Protein 4GKG (pdb70)

B-factor: mean 48.82, std 16.25, range [26.04, 132.81]

Secondary structure (DSSP, 8-state):
---TTHHHHHHHHHHHHHHHHHHHHHHHHHHHHHHHHHHHHHHHHHHHHHH-/-HHHHHHHHHHHHHHHHHHHHHHHHHHHHHHHHHHHHHHHHHHHHH-

Organism: Rhizobium meliloti (strain 1021) (NCBI:txid266834)

CATH classification: 1.20.5.170

Sequence (99 aa):
PRGSHMEERLARNALEASSVEERTRDLRMARDRLETEIADHRRQTTEKLQAVQQMEERLARNALEASVEERTRDLRMARDRLETEIADHRQTTEKLQAVQQ

Foldseek 3Di:
DDDPCRVVVVVVVVVVVVVVVVVVVVVVVVVVVVVVVVVVVVVVVVVVVPPD/DVVVVVVVVVVVVVVVVVVVVVVVVVVVVVVVVVVVVVVVVVVVVVD

InterPro domains:
  IPR003594 Histidine kinase/HSP90-like ATPase domain [PF02518] (516-620)
  IPR003594 Histidine kinase/HSP90-like ATPase domain [SM00387] (515-62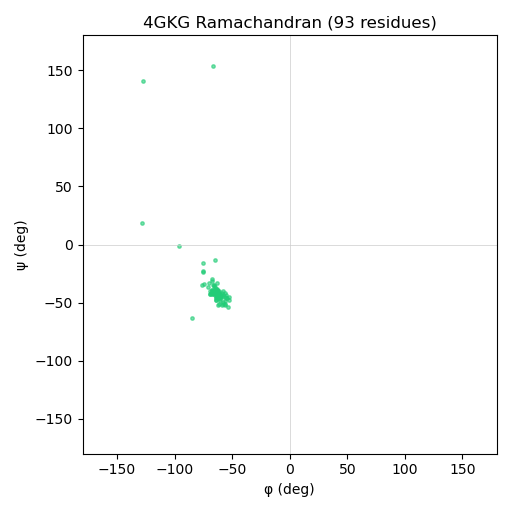1)
  IPR003661 Signal transduction histidine kinase, dimerisation/phosphoacceptor domain [PF00512] (406-471)
  IPR003661 Signal transduction histidine kinase, dimerisation/phosphoacceptor domain [SM00388] (405-473)
  IPR003661 Signal transduction histidine kinase, dimerisation/phosphoacceptor domain [cd00082] (403-469)
  IPR004358 Signal transduction histidine kinase-related protein, C-terminal [PR00344] (554-568)
  IPR004358 Signal transduction histidine kinase-related protein, C-terminal [PR00344] (572-582)
  IPR004358 Signal transduction histidine kinase-related protein, C-terminal [PR00344] (583-601)
  IPR004358 Signal transduction histidine kinase-related protein, C-terminal [PR00344] (606-619)
  IPR005467 Histidine kinase domain [PS50109] (412-621)
  IPR017055 Signal transduction histidine kinase, DctB (C4-dicarboxylate transport system regulator) [PIRSF036431] (17-621)
  IPR029151 Periplasmic sensor-like domain superfamily [SSF103190] (108-205)
  IPR036097 Signal transduction histidine kinase, dimerisation/phosphoacceptor domain superfamily [SSF47384] (394-470)
  IPR036890 Histidine kinase/HSP90-like ATPase superfamily [G3DSA:3.30.565.10] (476-621)
  IPR036890 Histidine kinase/HSP90-like ATPase superfamily [SSF55874] (479-618)

Radius of gyration: 22.71 Å; Cα contacts (8 Å, |Δi|>4): 16; chains: 2; bounding box: 18×21×84 Å

Structure (mmCIF, N/CA/C/O backbone):
data_4GKG
#
_entry.id   4GKG
#
_cell.length_a   40.960
_cell.length_b   40.960
_cell.length_c   302.421
_cell.angle_alpha   90.00
_cell.angle_beta   90.00
_cell.angle_gamma   120.00
#
_symmetry.space_group_name_H-M   'P 61 2 2'
#
loop_
_entity.id
_entity.type
_entity.pdbx_description
1 polymer 'C4-dicarboxylate transport sensor protein dctB'
2 non-polymer 'PHOSPHATE ION'
3 water water
#
loop_
_atom_site.group_PDB
_atom_site.id
_atom_site.type_symbol
_atom_site.label_atom_id
_atom_site.label_alt_id
_atom_site.label_comp_id
_atom_site.label_asym_id
_atom_site.label_entity_id
_atom_site.label_seq_id
_atom_site.pdbx_PDB_ins_code
_atom_site.Cartn_x
_atom_site.Cartn_y
_atom_site.Cartn_z
_atom_site.occupancy
_atom_site.B_iso_or_equiv
_atom_site.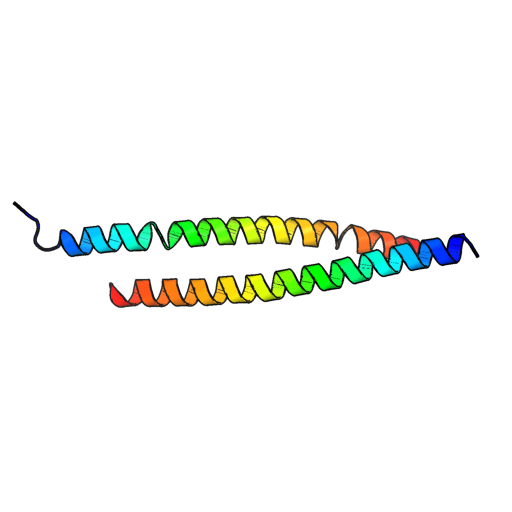auth_seq_id
_atom_site.auth_comp_id
_atom_site.auth_asym_id
_atom_site.auth_atom_id
_atom_site.pdbx_PDB_model_num
ATOM 1 N N . PRO A 1 16 ? 2.367 -1.894 88.546 1.00 77.44 344 PRO A N 1
ATOM 2 C CA . PRO A 1 16 ? 1.707 -3.187 88.772 1.00 72.23 344 PRO A CA 1
ATOM 3 C C . PRO A 1 16 ? 1.683 -3.988 87.477 1.00 68.35 344 PRO A C 1
ATOM 4 O O . PRO A 1 16 ? 0.875 -3.690 86.599 1.00 66.27 344 PRO A O 1
ATOM 8 N N . ARG A 1 17 ? 2.552 -4.987 87.361 1.00 53.76 345 ARG A N 1
ATOM 9 C CA . ARG A 1 17 ? 2.738 -5.691 86.094 1.00 51.37 345 ARG A CA 1
ATOM 10 C C . ARG A 1 17 ? 2.597 -7.192 86.293 1.00 46.89 34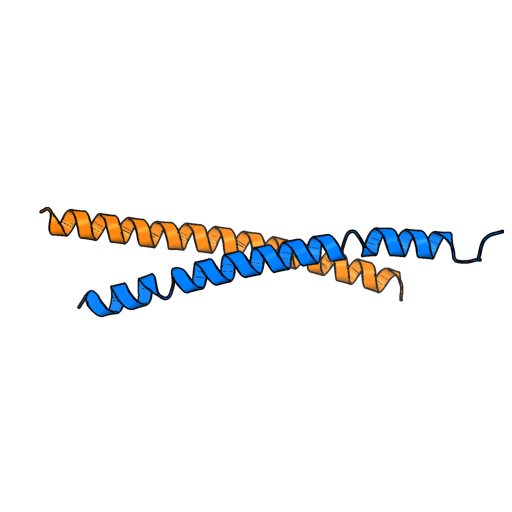5 ARG A C 1
ATOM 11 O O . ARG A 1 17 ? 3.043 -7.738 87.310 1.00 46.70 345 ARG A O 1
ATOM 19 N N . GLY A 1 18 ? 1.958 -7.849 85.344 1.00 46.37 346 GLY A N 1
ATOM 20 C CA . GLY A 1 18 ? 1.911 -9.292 85.326 1.00 41.66 346 GLY A CA 1
ATOM 21 C C . GLY A 1 18 ? 3.271 -9.911 85.077 1.00 39.84 346 GLY A C 1
ATOM 22 O O . GLY A 1 18 ? 4.150 -9.311 84.455 1.00 39.99 346 GLY A O 1
ATOM 23 N N . SER A 1 19 ? 3.441 -11.136 85.566 1.00 41.05 347 SER A N 1
ATOM 24 C CA . SER A 1 19 ? 4.701 -11.868 85.443 1.00 39.45 347 SER A CA 1
ATOM 25 C C . SER A 1 19 ? 5.087 -12.228 84.003 1.00 36.40 347 SER A C 1
ATOM 26 O O . SER A 1 19 ? 6.225 -12.596 83.765 1.00 35.27 347 SER A O 1
ATOM 29 N N . HIS A 1 20 ? 4.153 -12.106 83.058 1.00 38.47 348 HIS A N 1
ATOM 30 C CA . HIS A 1 20 ? 4.468 -12.367 81.635 1.00 37.35 348 HIS A CA 1
ATOM 31 C C . HIS A 1 20 ? 4.040 -11.223 80.714 1.00 38.36 348 HIS A C 1
ATOM 32 O O . HIS A 1 20 ? 3.908 -11.390 79.486 1.00 36.02 348 HIS A O 1
ATOM 39 N N . MET A 1 21 ? 3.828 -10.052 81.303 1.00 28.39 349 MET A N 1
ATOM 40 C CA . MET A 1 21 ? 3.427 -8.855 80.553 1.00 31.80 349 MET A CA 1
ATOM 41 C C . MET A 1 21 ? 4.381 -8.471 79.430 1.00 33.09 349 MET A C 1
ATOM 42 O O . MET A 1 21 ? 3.932 -8.246 78.290 1.00 31.62 349 MET A O 1
ATOM 47 N N . GLU A 1 22 ? 5.683 -8.373 79.722 1.00 27.51 350 GLU A N 1
ATOM 48 C CA . GLU A 1 22 ? 6.630 -7.976 78.676 1.00 30.67 350 GLU A CA 1
ATOM 49 C C . GLU A 1 22 ? 6.656 -9.028 77.568 1.00 29.27 350 GLU A C 1
ATOM 50 O O . GLU A 1 22 ? 6.658 -8.700 76.353 1.00 29.81 350 GLU A O 1
ATOM 56 N N . GLU A 1 23 ? 6.601 -10.296 77.949 1.00 26.04 351 GLU A N 1
ATOM 57 C CA . GLU A 1 23 ? 6.676 -11.351 76.942 1.00 28.65 351 GLU A CA 1
ATOM 58 C C . GLU A 1 23 ? 5.453 -11.326 76.031 1.00 26.57 351 GLU A C 1
ATOM 59 O O . GLU A 1 23 ? 5.590 -11.518 74.778 1.00 26.48 351 GLU A O 1
ATOM 65 N N . ARG A 1 24 ? 4.275 -11.085 76.616 1.00 27.99 352 ARG A N 1
ATOM 66 C CA . ARG A 1 24 ? 3.031 -10.951 75.818 1.00 30.16 352 ARG A CA 1
ATOM 67 C C . ARG A 1 24 ? 3.058 -9.728 74.920 1.00 30.49 352 ARG A C 1
ATOM 68 O O . ARG A 1 24 ? 2.547 -9.776 73.783 1.00 29.89 352 ARG A O 1
ATOM 76 N N . LEU A 1 25 ? 3.600 -8.612 75.403 1.00 27.85 353 LEU A N 1
ATOM 77 C CA . LEU A 1 25 ? 3.719 -7.458 74.519 1.00 31.60 353 LEU A CA 1
ATOM 78 C C . LEU A 1 25 ? 4.677 -7.732 73.346 1.00 33.18 353 LEU A C 1
ATOM 79 O O . LEU A 1 25 ? 4.417 -7.318 72.207 1.00 33.21 353 LEU A O 1
ATOM 84 N N . ALA A 1 26 ? 5.777 -8.439 73.620 1.00 29.20 354 ALA A N 1
ATOM 85 C CA . ALA A 1 26 ? 6.727 -8.791 72.541 1.00 31.23 354 ALA A CA 1
ATOM 86 C C . ALA A 1 26 ? 6.028 -9.700 71.536 1.00 30.28 354 ALA A C 1
ATOM 87 O O . ALA A 1 26 ? 6.202 -9.556 70.297 1.00 30.73 354 ALA A O 1
ATOM 89 N N . ARG A 1 27 ? 5.229 -10.627 72.062 1.00 31.55 355 ARG A N 1
ATOM 90 C CA . ARG A 1 27 ? 4.459 -11.555 71.209 1.00 34.60 355 ARG A CA 1
ATOM 91 C C . ARG A 1 27 ? 3.474 -10.823 70.321 1.00 34.73 355 ARG A C 1
ATOM 92 O O . ARG A 1 27 ? 3.374 -11.128 69.100 1.00 34.13 355 ARG A O 1
ATOM 100 N N . ASN A 1 28 ? 2.771 -9.850 70.881 1.00 27.49 356 ASN A N 1
ATOM 101 C CA . ASN A 1 28 ? 1.842 -9.021 70.122 1.00 30.18 356 ASN A CA 1
ATOM 102 C C . ASN A 1 28 ? 2.561 -8.282 68.996 1.00 32.14 356 ASN A C 1
ATOM 103 O O . ASN A 1 28 ? 2.027 -8.171 67.880 1.00 31.34 356 ASN A O 1
ATOM 108 N N . ALA A 1 29 ? 3.743 -7.736 69.309 1.00 32.30 357 ALA A N 1
ATOM 109 C CA . ALA A 1 29 ? 4.517 -7.000 68.293 1.00 33.55 357 ALA A CA 1
ATOM 110 C C . ALA A 1 29 ? 4.930 -7.892 67.105 1.00 33.98 357 ALA A C 1
ATOM 111 O O . ALA A 1 29 ? 4.691 -7.571 65.888 1.00 34.66 357 ALA A O 1
ATOM 113 N N . LEU A 1 30 ? 5.540 -9.022 67.455 1.00 33.61 358 LEU A N 1
ATOM 114 C CA . LEU A 1 30 ? 5.982 -9.975 66.437 1.00 35.77 358 LEU A CA 1
ATOM 115 C C . LEU A 1 30 ? 4.826 -10.501 65.606 1.00 36.14 358 LEU A C 1
ATOM 116 O O . LEU A 1 30 ? 4.924 -10.598 64.356 1.00 35.12 358 LEU A O 1
ATOM 121 N N . GLU A 1 31 ? 3.733 -10.844 66.275 1.00 30.65 359 GLU A N 1
ATOM 122 C CA . GLU A 1 31 ? 2.536 -11.350 65.597 1.00 36.69 359 GLU A CA 1
ATOM 123 C C . GLU A 1 31 ? 1.977 -10.331 64.612 1.00 34.96 359 GLU A C 1
ATOM 124 O O . GLU A 1 31 ? 1.648 -10.669 63.427 1.00 33.65 359 GLU A O 1
ATOM 130 N N . ALA A 1 32 ? 1.887 -9.079 65.049 1.00 30.07 360 ALA A N 1
ATOM 131 C CA . ALA A 1 32 ? 1.365 -8.023 64.178 1.00 31.40 360 ALA A CA 1
ATOM 132 C C . ALA A 1 32 ? 2.186 -7.955 62.885 1.00 32.26 360 ALA A C 1
ATOM 133 O O . ALA A 1 32 ? 1.612 -7.943 61.777 1.00 34.69 360 ALA A O 1
ATOM 135 N N . SER A 1 33 ? 3.515 -7.937 63.051 1.00 36.22 361 SER A N 1
ATOM 136 C CA A SER A 1 33 ? 4.425 -7.871 61.903 0.33 38.33 361 SER A CA 1
ATOM 137 C CA B SER A 1 33 ? 4.405 -7.847 61.884 0.67 37.21 361 SER A CA 1
ATOM 138 C C . SER A 1 33 ? 4.312 -9.078 60.961 1.00 37.29 361 SER A C 1
ATOM 139 O O . SER A 1 33 ? 4.153 -8.940 59.719 1.00 37.60 361 SER A O 1
ATOM 144 N N . VAL A 1 34 ? 4.407 -10.272 61.535 1.00 37.07 362 VAL A N 1
ATOM 145 C CA . VAL A 1 34 ? 4.371 -11.507 60.752 1.00 38.24 362 VAL A CA 1
ATOM 146 C C . VAL A 1 34 ? 3.050 -11.693 59.991 1.00 39.23 362 VAL A C 1
ATOM 147 O O . VAL A 1 34 ? 3.042 -12.075 58.810 1.00 38.28 362 VAL A O 1
ATOM 151 N N . GLU A 1 35 ? 1.934 -11.389 60.645 1.00 35.86 363 GLU A N 1
ATOM 152 C CA . GLU A 1 35 ? 0.628 -11.525 60.019 1.00 35.78 363 GLU A CA 1
ATOM 153 C C . GLU A 1 35 ? 0.436 -10.472 58.941 1.00 37.08 363 GLU A C 1
ATOM 154 O O . GLU A 1 35 ? -0.218 -10.751 57.928 1.00 38.11 363 GLU A O 1
ATOM 160 N N . GLU A 1 36 ? 1.005 -9.279 59.133 1.00 36.12 364 GLU A N 1
ATOM 161 C CA . GLU A 1 36 ? 0.877 -8.268 58.088 1.00 37.89 364 GLU A CA 1
ATOM 162 C C . GLU A 1 36 ? 1.683 -8.682 56.846 1.00 36.94 364 GLU A C 1
ATOM 163 O O . GLU A 1 36 ? 1.199 -8.555 55.700 1.00 37.83 364 GLU A O 1
ATOM 169 N N . ARG A 1 37 ? 2.888 -9.208 57.072 1.00 36.17 365 ARG A N 1
ATOM 170 C CA . ARG A 1 37 ? 3.675 -9.773 55.957 1.00 37.04 365 ARG A CA 1
ATOM 171 C C . ARG A 1 37 ? 2.920 -10.899 55.226 1.00 38.46 365 ARG A C 1
ATOM 172 O O . ARG A 1 37 ? 2.897 -10.951 53.968 1.00 37.11 365 ARG A O 1
ATOM 180 N N . THR A 1 38 ? 2.286 -11.781 55.999 1.00 36.84 366 THR A N 1
ATOM 181 C CA .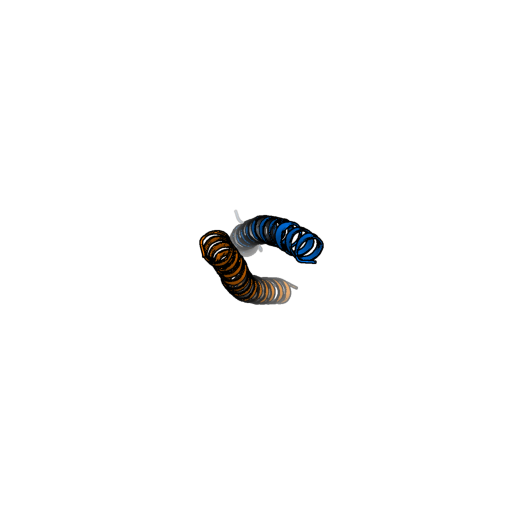 THR A 1 38 ? 1.450 -12.843 55.444 1.00 38.33 366 THR A CA 1
ATOM 182 C C . THR A 1 38 ? 0.366 -12.257 54.546 1.00 43.66 366 THR A C 1
ATOM 183 O O . THR A 1 38 ? 0.248 -12.667 53.390 1.00 41.55 366 THR A O 1
ATOM 187 N N . ARG A 1 39 ? -0.405 -11.283 55.038 1.00 38.17 367 ARG A N 1
ATOM 188 C CA . ARG A 1 39 ? -1.435 -10.646 54.189 1.00 38.74 367 ARG A CA 1
ATOM 189 C C . ARG A 1 39 ? -0.850 -10.083 52.909 1.00 40.97 367 ARG A C 1
ATOM 190 O O . ARG A 1 39 ? -1.457 -10.227 51.831 1.00 40.87 367 ARG A O 1
ATOM 198 N N . ASP A 1 40 ? 0.300 -9.417 53.013 1.00 38.60 368 ASP A N 1
ATOM 199 C CA . ASP A 1 40 ? 0.919 -8.852 51.803 1.00 39.86 368 ASP A CA 1
ATOM 200 C C . ASP A 1 40 ? 1.260 -9.948 50.799 1.00 39.28 368 ASP A C 1
ATOM 201 O O . ASP A 1 40 ? 1.085 -9.758 49.588 1.00 39.57 368 ASP A O 1
ATOM 206 N N . LEU A 1 41 ? 1.752 -11.087 51.292 1.00 38.42 369 LEU A N 1
ATOM 207 C CA . LEU A 1 41 ? 2.197 -12.160 50.390 1.00 39.96 369 LEU A CA 1
ATOM 208 C C . LEU A 1 41 ? 0.997 -12.912 49.798 1.00 42.52 369 LEU A C 1
ATOM 209 O O . LEU A 1 41 ? 1.040 -13.332 48.657 1.00 39.78 369 LEU A O 1
ATOM 214 N N . ARG A 1 42 ? -0.077 -13.074 50.575 1.00 38.22 370 ARG A N 1
ATOM 215 C CA . ARG A 1 42 ? -1.349 -13.555 50.032 1.00 40.48 370 ARG A CA 1
ATOM 216 C C . ARG A 1 42 ? -1.870 -12.639 48.939 1.00 44.17 370 ARG A C 1
ATOM 217 O O . ARG A 1 42 ? -2.360 -13.120 47.914 1.00 42.33 370 ARG A O 1
ATOM 225 N N . MET A 1 43 ? -1.765 -11.327 49.130 1.00 38.93 371 MET A N 1
ATOM 226 C CA . MET A 1 43 ? -2.291 -10.419 48.125 1.00 38.15 371 MET A CA 1
ATOM 227 C C . MET A 1 43 ? -1.438 -10.501 46.853 1.00 38.10 371 MET A C 1
ATOM 228 O O . MET A 1 43 ? -1.972 -10.505 45.730 1.00 39.97 371 MET A O 1
ATOM 233 N N . ALA A 1 44 ? -0.119 -10.544 47.031 1.00 36.26 372 ALA A N 1
ATOM 234 C CA . ALA A 1 44 ? 0.786 -10.648 45.880 1.00 36.86 372 ALA A CA 1
ATOM 235 C C . ALA A 1 44 ? 0.526 -11.943 45.133 1.00 39.88 372 ALA A C 1
ATOM 236 O O . ALA A 1 44 ? 0.490 -11.985 43.865 1.00 36.89 372 ALA A O 1
ATOM 238 N N . ARG A 1 45 ? 0.326 -13.007 45.895 1.00 38.59 373 ARG A N 1
ATOM 239 C CA . ARG A 1 45 ? 0.019 -14.304 45.306 1.00 42.02 373 ARG A CA 1
ATOM 240 C C . ARG A 1 45 ? -1.283 -14.260 44.507 1.00 40.84 373 ARG A C 1
ATOM 241 O O . ARG A 1 45 ? -1.346 -14.797 43.383 1.00 38.51 373 ARG A O 1
ATOM 249 N N . ASP A 1 46 ? -2.304 -13.606 45.061 1.00 38.92 374 ASP A N 1
ATOM 250 C CA . ASP A 1 46 ? -3.588 -13.434 44.361 1.00 40.33 374 ASP A CA 1
ATOM 251 C C . ASP A 1 46 ? -3.416 -12.703 43.040 1.00 40.86 374 ASP A C 1
ATOM 252 O O . ASP A 1 46 ? -3.909 -13.170 41.981 1.00 40.42 374 ASP A O 1
ATOM 257 N N . ARG A 1 47 ? -2.749 -11.546 43.092 1.00 38.96 375 ARG A N 1
ATOM 258 C CA . ARG A 1 47 ? -2.519 -10.783 41.858 1.00 39.33 375 ARG A CA 1
ATOM 259 C C . ARG A 1 47 ? -1.823 -11.659 40.807 1.00 38.88 375 ARG A C 1
ATOM 260 O O . ARG A 1 47 ? -2.232 -11.691 39.611 1.00 37.63 375 ARG A O 1
ATOM 268 N N . LEU A 1 48 ? -0.795 -12.386 41.236 1.00 34.99 376 LEU A N 1
ATOM 269 C CA . LEU A 1 48 ? 0.004 -13.172 40.290 1.00 37.40 376 LEU A CA 1
ATOM 270 C C . LEU A 1 48 ? -0.768 -14.351 39.707 1.00 36.36 376 LEU A C 1
ATOM 271 O O . LEU A 1 48 ? -0.687 -14.595 38.495 1.00 3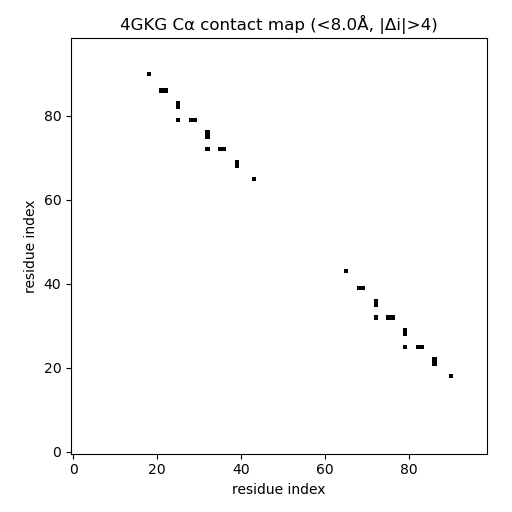4.91 376 LEU A O 1
ATOM 276 N N . GLU A 1 49 ? -1.526 -15.061 40.541 1.00 37.81 377 GLU A N 1
ATOM 277 C CA . GLU A 1 49 ? -2.426 -16.103 40.040 1.00 38.10 377 GLU A CA 1
ATOM 278 C C . GLU A 1 49 ? -3.416 -15.554 38.997 1.00 36.71 377 GLU A C 1
ATOM 279 O O . GLU A 1 49 ? -3.683 -16.218 37.998 1.00 36.60 377 GLU A O 1
ATOM 285 N N . THR A 1 50 ? -3.970 -14.368 39.245 1.00 35.91 378 THR A N 1
ATOM 286 C CA . THR A 1 50 ? -4.896 -13.755 38.274 1.00 35.41 378 THR A CA 1
ATOM 287 C C . THR A 1 50 ? -4.185 -13.487 36.961 1.00 33.74 378 THR A C 1
ATOM 288 O O . THR A 1 50 ? -4.739 -13.781 35.871 1.00 33.12 378 THR A O 1
ATOM 292 N N . GLU A 1 51 ? -2.964 -12.953 37.053 1.00 33.77 379 GLU A N 1
ATOM 293 C CA . GLU A 1 51 ? -2.161 -12.729 35.819 1.00 36.34 379 GLU A CA 1
ATOM 294 C C . GLU A 1 51 ? -1.825 -14.011 35.055 1.00 36.60 379 GLU A C 1
ATOM 295 O O . GLU A 1 51 ? -1.823 -14.034 33.807 1.00 33.93 379 GLU A O 1
ATOM 301 N N . ILE A 1 52 ? -1.506 -15.071 35.787 1.00 34.81 380 ILE A N 1
ATOM 302 C CA . ILE A 1 52 ? -1.164 -16.352 35.178 1.00 35.76 380 ILE A CA 1
ATOM 303 C C . ILE A 1 52 ? -2.393 -16.939 34.506 1.00 35.83 380 ILE A C 1
ATOM 304 O O . ILE A 1 52 ? -2.309 -17.505 33.409 1.00 35.19 380 ILE A O 1
ATOM 309 N N . ALA A 1 53 ? -3.548 -16.791 35.146 1.00 36.00 381 ALA A N 1
ATOM 310 C CA . ALA A 1 53 ? -4.794 -17.260 34.535 1.00 34.68 381 ALA A CA 1
ATOM 311 C C . ALA A 1 53 ? -5.112 -16.521 33.231 1.00 34.26 381 ALA A C 1
ATOM 312 O O . ALA A 1 53 ? -5.532 -17.151 32.260 1.00 34.10 381 ALA A O 1
ATOM 314 N N . ASP A 1 54 ? -4.916 -15.201 33.222 1.00 30.63 382 ASP A N 1
ATOM 315 C CA . ASP A 1 54 ? -5.149 -14.366 32.010 1.00 30.02 382 ASP A CA 1
ATOM 316 C C . ASP A 1 54 ? -4.216 -14.855 30.903 1.00 29.93 382 ASP A C 1
ATOM 317 O O . ASP A 1 54 ? -4.624 -15.010 29.709 1.00 30.09 382 ASP A O 1
ATOM 322 N N . HIS A 1 55 ? -2.959 -15.070 31.283 1.00 32.09 383 HIS A N 1
ATOM 323 C CA . HIS A 1 55 ? -1.941 -15.515 30.327 1.00 33.41 383 HIS A CA 1
ATOM 324 C C . HIS A 1 55 ? -2.254 -16.899 29.742 1.00 30.34 383 HIS A C 1
ATOM 325 O O . HIS A 1 55 ? -2.088 -17.152 28.519 1.00 31.45 383 HIS A O 1
ATOM 332 N N . ARG A 1 56 ? -2.755 -17.779 30.590 1.00 35.99 384 ARG A N 1
ATOM 333 C CA A ARG A 1 56 ? -3.148 -19.119 30.194 0.57 39.09 384 ARG A CA 1
ATOM 334 C CA B ARG A 1 56 ? -3.162 -19.118 30.188 0.43 38.95 384 ARG A CA 1
ATOM 335 C C . ARG A 1 56 ? -4.352 -19.102 29.246 1.00 40.37 384 ARG A C 1
ATOM 336 O O . ARG A 1 56 ? -4.342 -19.770 28.200 1.00 39.45 384 ARG A O 1
ATOM 351 N N . GLN A 1 57 ? -5.388 -18.343 29.590 1.00 37.32 385 GLN A N 1
ATOM 352 C CA . GLN A 1 57 ? -6.512 -18.182 28.666 1.00 41.53 385 GLN A CA 1
ATOM 353 C C . GLN A 1 57 ? -6.026 -17.668 27.312 1.00 40.23 385 GLN A C 1
ATOM 354 O O . GLN A 1 57 ? -6.427 -18.163 26.245 1.00 41.63 385 GLN A O 1
ATOM 360 N N . THR A 1 58 ? -5.167 -16.655 27.357 1.00 33.84 386 THR A N 1
ATOM 361 C CA . THR A 1 58 ? -4.670 -16.035 26.130 1.00 32.83 386 THR A CA 1
ATOM 362 C C . THR A 1 58 ? -3.917 -17.034 25.265 1.00 31.69 386 THR A C 1
ATOM 363 O O . THR A 1 58 ? -4.168 -17.133 24.027 1.00 30.50 386 THR A O 1
ATOM 367 N N . THR A 1 59 ? -2.996 -17.767 25.886 1.00 43.50 387 THR A N 1
ATOM 368 C CA . THR A 1 59 ? -2.139 -18.714 25.154 1.00 43.55 387 THR A CA 1
ATOM 369 C C . THR A 1 59 ? -2.946 -19.904 24.638 1.00 39.37 387 THR A C 1
ATOM 370 O O . THR A 1 59 ? -2.721 -20.377 23.518 1.00 38.58 387 THR A O 1
ATOM 374 N N . GLU A 1 60 ? -3.878 -20.390 25.456 1.00 39.21 388 GLU A N 1
ATOM 375 C CA . GLU A 1 60 ? -4.738 -21.501 25.049 1.00 41.45 388 GLU A CA 1
ATOM 376 C C . GLU A 1 60 ? -5.589 -21.122 23.836 1.00 44.30 388 GLU A C 1
ATOM 377 O O . GLU A 1 60 ? -5.706 -21.910 22.879 1.00 41.09 388 GLU A O 1
ATOM 383 N N . LYS A 1 61 ? -6.180 -19.931 23.876 1.00 34.91 389 LYS A N 1
ATOM 384 C CA . LYS A 1 61 ? -6.995 -19.475 22.755 1.00 40.09 389 LYS A CA 1
ATOM 385 C C . LYS A 1 61 ? -6.158 -19.215 21.513 1.00 39.67 389 LYS A C 1
ATOM 386 O O . LYS A 1 61 ? -6.567 -19.583 20.419 1.00 41.62 389 LYS A O 1
ATOM 392 N N . LEU A 1 62 ? -4.974 -18.630 21.669 1.00 36.56 390 LEU A N 1
ATOM 393 C CA . LEU A 1 62 ? -4.110 -18.415 20.489 1.00 33.55 390 LEU A CA 1
ATOM 394 C C . LEU A 1 62 ? -3.639 -19.741 19.899 1.00 37.50 390 LEU A C 1
ATOM 395 O O . LEU A 1 62 ? -3.488 -19.873 18.661 1.00 41.65 390 LEU A O 1
ATOM 400 N N . GLN A 1 63 ? -3.407 -20.733 20.758 1.00 38.37 391 GLN A N 1
ATOM 401 C CA . GLN A 1 63 ? -3.032 -22.067 20.277 1.00 45.60 391 GLN A CA 1
ATOM 402 C C . GLN A 1 63 ? -4.149 -22.699 19.440 1.00 46.55 391 GLN A C 1
ATOM 403 O O . GLN A 1 63 ? -3.890 -23.330 18.399 1.00 47.94 391 GLN A O 1
ATOM 409 N N . ALA A 1 64 ? -5.389 -22.470 19.860 1.00 44.23 392 ALA A N 1
ATOM 410 C CA . ALA A 1 64 ? -6.548 -23.081 19.219 1.00 46.64 392 ALA A CA 1
ATOM 411 C C . ALA A 1 64 ? -6.740 -22.526 17.816 1.00 45.40 392 ALA A C 1
ATOM 412 O O . ALA A 1 64 ? -7.221 -23.233 16.920 1.00 54.51 392 ALA A O 1
ATOM 414 N N . VAL A 1 65 ? -6.368 -21.265 17.617 1.00 44.25 393 VAL A N 1
ATOM 415 C CA . VAL A 1 65 ? -6.580 -20.644 16.296 1.00 47.94 393 VAL A CA 1
ATOM 416 C C . VAL A 1 65 ? -5.376 -20.676 15.358 1.00 63.23 393 VAL A C 1
ATOM 417 O O . VAL A 1 65 ? -5.470 -20.232 14.211 1.00 65.90 393 VAL A O 1
ATOM 421 N N . GLN A 1 66 ? -4.261 -21.226 15.825 1.00 69.01 394 GLN A N 1
ATOM 422 C CA . GLN A 1 66 ? -3.027 -21.242 15.042 1.00 81.78 394 GLN A CA 1
ATOM 423 C C . GLN A 1 66 ? -3.079 -22.274 13.923 1.00 82.95 394 GLN A C 1
ATOM 424 O O . GLN A 1 66 ? -2.382 -22.143 12.917 1.00 100.42 394 GLN A O 1
ATOM 430 N N . GLN A 1 67 ? -3.938 -23.275 14.102 1.00 77.14 395 GLN A N 1
ATOM 431 C CA . GLN A 1 67 ? -4.260 -24.217 13.037 1.00 93.30 395 GLN A CA 1
ATOM 432 C C . GLN A 1 67 ? -5.738 -24.618 13.106 1.00 102.96 395 GLN A C 1
ATOM 433 O O . GLN A 1 67 ? -6.516 -24.051 13.885 1.00 94.65 395 GLN A O 1
ATOM 435 N N . MET B 1 21 ? 6.132 -9.529 4.898 1.00 94.40 349 MET F N 1
ATOM 436 C CA . MET B 1 21 ? 4.683 -9.554 4.727 1.00 85.05 349 MET F CA 1
ATOM 437 C C . MET B 1 21 ? 4.028 -9.039 6.008 1.00 73.92 349 MET F C 1
ATOM 438 O O . MET B 1 21 ? 4.472 -9.358 7.117 1.00 69.88 349 MET F O 1
ATOM 443 N N . GLU B 1 22 ? 2.979 -8.236 5.858 1.00 65.84 350 GLU F N 1
ATOM 444 C CA . GLU B 1 22 ? 2.358 -7.582 7.011 1.00 65.94 350 GLU F CA 1
ATOM 445 C C . GLU B 1 22 ? 1.763 -8.552 8.025 1.00 68.68 350 GLU F C 1
ATOM 446 O O . GLU B 1 22 ? 1.945 -8.372 9.238 1.00 61.84 350 GLU F O 1
ATOM 452 N N . GLU B 1 23 ? 1.032 -9.558 7.549 1.00 63.74 351 GLU F N 1
ATOM 453 C CA . GLU B 1 23 ? 0.406 -10.502 8.474 1.00 65.42 351 GLU F CA 1
ATOM 454 C C . GLU B 1 23 ? 1.456 -11.331 9.207 1.00 69.62 351 GLU F C 1
ATOM 455 O O . GLU B 1 23 ? 1.280 -11.677 10.389 1.00 53.43 351 GLU F O 1
ATOM 461 N N . ARG B 1 24 ? 2.544 -11.651 8.509 1.00 54.74 352 ARG F N 1
ATOM 462 C CA . ARG B 1 24 ? 3.640 -12.388 9.135 1.00 56.88 352 ARG F CA 1
ATOM 463 C C . ARG B 1 24 ? 4.342 -11.564 10.232 1.00 56.77 352 ARG F C 1
ATOM 464 O O . ARG B 1 24 ? 4.670 -12.080 11.311 1.00 51.70 352 ARG F O 1
ATOM 472 N N . LEU B 1 25 ? 4.562 -10.279 9.969 1.00 56.79 353 LEU F N 1
ATOM 473 C CA . LEU B 1 25 ? 5.200 -9.434 10.974 1.00 55.39 353 LEU F CA 1
ATOM 474 C C . LEU B 1 25 ? 4.284 -9.246 12.185 1.00 51.51 353 LEU F C 1
ATOM 475 O O . LEU B 1 25 ? 4.751 -9.319 13.320 1.00 53.22 353 LEU F O 1
ATOM 480 N N . ALA B 1 26 ? 2.991 -9.019 11.947 1.00 56.06 354 ALA F N 1
ATOM 481 C CA . ALA B 1 26 ? 2.049 -8.880 13.072 1.00 57.08 354 ALA F CA 1
ATOM 482 C C . ALA B 1 26 ? 1.974 -10.160 13.897 1.00 52.17 354 ALA F C 1
ATOM 483 O O . ALA B 1 26 ? 1.951 -10.108 15.139 1.00 48.91 354 ALA F O 1
ATOM 485 N N . ARG B 1 27 ? 1.929 -11.302 13.210 1.00 51.56 355 ARG F N 1
ATOM 486 C CA . ARG B 1 27 ? 1.991 -12.594 13.892 1.00 51.84 355 ARG F CA 1
ATOM 487 C C . ARG B 1 27 ? 3.202 -12.674 14.807 1.00 54.89 355 ARG F C 1
ATOM 488 O O . ARG B 1 27 ? 3.085 -12.982 16.009 1.00 42.12 355 ARG F O 1
ATOM 496 N N . ASN B 1 28 ? 4.376 -12.400 14.244 1.00 46.06 356 ASN F N 1
ATOM 497 C CA . ASN B 1 28 ? 5.598 -12.553 15.019 1.00 43.62 356 ASN F CA 1
ATOM 498 C C . ASN B 1 28 ? 5.622 -11.585 16.203 1.00 47.81 356 ASN F C 1
ATOM 499 O O . ASN B 1 28 ? 6.165 -11.915 17.260 1.00 47.00 356 ASN F O 1
ATOM 504 N N . ALA B 1 29 ? 5.043 -10.400 16.035 1.00 44.39 357 ALA F N 1
ATOM 505 C CA . ALA B 1 29 ? 5.043 -9.422 17.120 1.00 48.68 357 ALA F CA 1
ATOM 506 C C . ALA B 1 29 ? 4.174 -9.932 18.249 1.00 44.65 357 ALA F C 1
ATOM 507 O O . ALA B 1 29 ? 4.538 -9.818 19.423 1.00 44.87 357 ALA F O 1
ATOM 509 N N . LEU B 1 30 ? 3.026 -10.508 17.907 1.00 45.57 358 LEU F N 1
ATOM 510 C CA . LEU B 1 30 ? 2.160 -11.060 18.957 1.00 45.33 358 LEU F CA 1
ATOM 511 C C . LEU B 1 30 ? 2.870 -12.217 19.672 1.00 45.51 358 LEU F C 1
ATOM 512 O O . LEU B 1 30 ? 2.897 -12.274 20.905 1.00 40.03 358 LEU F O 1
ATOM 517 N N . GLU B 1 31 ? 3.468 -13.123 18.893 1.00 38.54 359 GLU F N 1
ATOM 518 C CA . GLU B 1 31 ? 4.259 -14.238 19.431 1.00 39.67 359 GLU F CA 1
ATOM 519 C C . GLU B 1 31 ? 5.345 -13.766 20.410 1.00 44.92 359 GLU F C 1
ATOM 520 O O . GLU B 1 31 ? 5.537 -14.349 21.496 1.00 39.83 359 GLU F O 1
ATOM 526 N N . ALA B 1 32 ? 6.055 -12.713 20.017 1.00 41.55 360 ALA F N 1
ATOM 527 C CA . ALA B 1 32 ? 7.101 -12.128 20.857 1.00 41.43 360 ALA F CA 1
ATOM 528 C C . ALA B 1 32 ? 6.531 -11.569 22.160 1.00 39.87 360 ALA F C 1
ATOM 529 O O . ALA B 1 32 ? 7.134 -11.728 23.221 1.00 43.35 360 ALA F O 1
ATOM 531 N N . SER B 1 33 ? 5.383 -10.899 22.062 1.00 40.61 361 SER F N 1
ATOM 532 C CA . SER B 1 33 ? 4.697 -10.363 23.235 1.00 40.18 361 SER F CA 1
ATOM 533 C C . SER B 1 33 ? 4.304 -11.444 24.235 1.00 45.21 361 SER F C 1
ATOM 534 O O . SER B 1 33 ? 4.449 -11.262 25.468 1.00 37.90 361 SER F O 1
ATOM 537 N N . VAL B 1 34 ? 3.748 -12.530 23.714 1.00 36.84 362 VAL F N 1
ATOM 538 C CA . VAL B 1 34 ? 3.364 -13.677 24.530 1.00 39.01 362 VAL F CA 1
ATOM 539 C C . VAL B 1 34 ? 4.558 -14.354 25.212 1.00 39.67 362 VAL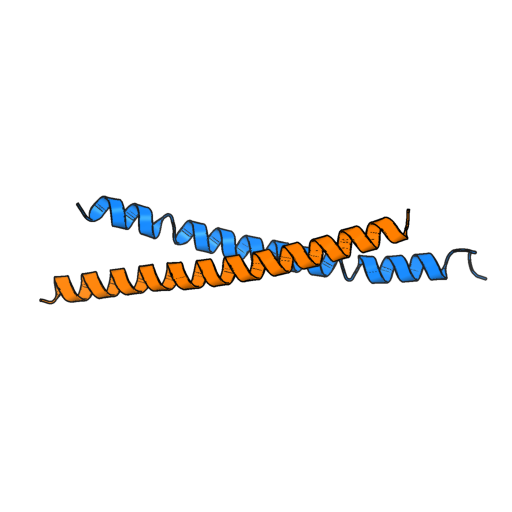 F C 1
ATOM 540 O O . VAL B 1 34 ? 4.515 -14.655 26.447 1.00 37.61 362 VAL F O 1
ATOM 544 N N . GLU B 1 35 ? 5.651 -14.526 24.473 1.00 33.72 363 GLU F N 1
ATOM 545 C CA . GLU B 1 35 ? 6.850 -15.139 25.058 1.00 37.84 363 GLU F CA 1
ATOM 546 C C . GLU B 1 35 ? 7.444 -14.239 26.151 1.00 38.10 363 GLU F C 1
ATOM 547 O O . GLU B 1 35 ? 7.981 -14.726 27.167 1.00 40.85 363 GLU F O 1
ATOM 553 N N . GLU B 1 36 ? 7.356 -12.929 25.931 1.00 38.64 364 GLU F N 1
ATOM 554 C CA . GLU B 1 36 ? 7.811 -11.971 26.935 1.00 39.77 364 GLU F CA 1
ATOM 555 C C . GLU B 1 36 ? 6.979 -12.069 28.217 1.00 41.25 364 GLU F C 1
ATOM 556 O O . GLU B 1 36 ? 7.535 -12.097 29.327 1.00 44.62 364 GLU F O 1
ATOM 562 N N . ARG B 1 37 ? 5.654 -12.099 28.084 1.00 37.21 365 ARG F N 1
ATOM 563 C CA . ARG B 1 37 ? 4.796 -12.298 29.256 1.00 38.75 365 ARG F CA 1
ATOM 564 C C . ARG B 1 37 ? 5.108 -13.606 29.995 1.00 40.27 365 ARG F C 1
ATOM 565 O O . ARG B 1 37 ? 5.086 -13.648 31.245 1.00 34.50 365 ARG F O 1
ATOM 573 N N . THR B 1 38 ? 5.378 -14.678 29.252 1.00 33.58 366 THR F N 1
ATOM 574 C CA . THR B 1 38 ? 5.755 -15.947 29.875 1.00 36.95 366 THR F CA 1
ATOM 575 C C . THR B 1 38 ? 7.000 -15.781 30.752 1.00 40.59 366 THR F C 1
ATOM 576 O O . THR B 1 38 ? 7.018 -16.188 31.934 1.00 38.18 366 THR F O 1
ATOM 580 N N . ARG B 1 39 ? 8.022 -15.152 30.175 1.00 38.46 367 ARG F N 1
ATOM 581 C CA . ARG B 1 39 ? 9.280 -14.917 30.884 1.00 40.16 367 ARG F CA 1
ATOM 582 C C . ARG B 1 39 ? 9.077 -14.068 32.139 1.00 42.02 367 ARG F C 1
ATOM 583 O O . ARG B 1 39 ? 9.615 -14.400 33.215 1.00 46.14 367 ARG F O 1
ATOM 591 N N . ASP B 1 40 ? 8.323 -12.978 32.012 1.00 38.17 368 ASP F N 1
ATOM 592 C CA . ASP B 1 40 ? 8.082 -12.118 33.184 1.00 40.39 368 ASP F CA 1
ATOM 593 C C . ASP B 1 40 ? 7.284 -12.827 34.258 1.00 45.03 368 ASP F C 1
ATOM 594 O O . ASP B 1 40 ? 7.556 -12.662 35.474 1.00 38.22 368 ASP F O 1
ATOM 599 N N . LEU B 1 41 ? 6.273 -13.586 33.855 1.00 35.41 369 LEU F N 1
ATOM 600 C CA . LEU B 1 41 ? 5.442 -14.281 34.854 1.00 37.24 369 LEU F CA 1
ATOM 601 C C . LEU B 1 41 ? 6.223 -15.368 35.587 1.00 39.26 369 LEU F C 1
ATOM 602 O O . LEU B 1 41 ? 6.082 -15.521 36.820 1.00 37.21 369 LEU F O 1
ATOM 607 N N . ARG B 1 42 ? 7.070 -16.098 34.863 1.00 32.03 370 ARG F N 1
ATOM 608 C CA . ARG B 1 42 ? 7.981 -17.066 35.484 1.00 41.20 370 ARG F CA 1
ATOM 609 C C . ARG B 1 42 ? 8.968 -16.409 36.464 1.00 43.55 370 ARG F C 1
ATOM 610 O O . ARG B 1 42 ? 9.195 -16.938 37.560 1.00 41.34 370 ARG F O 1
ATOM 618 N N . MET B 1 43 ? 9.528 -15.257 36.091 1.00 37.62 371 MET F N 1
ATOM 619 C CA . MET B 1 43 ? 10.434 -14.526 36.992 1.00 41.15 371 MET F CA 1
ATOM 620 C C . MET B 1 43 ? 9.714 -14.092 38.270 1.00 37.96 371 MET F C 1
ATOM 621 O O . MET B 1 43 ? 10.250 -14.251 39.401 1.00 41.90 371 MET F O 1
ATOM 626 N N . ALA B 1 44 ? 8.510 -13.545 38.086 1.00 35.16 372 ALA F N 1
ATOM 627 C CA . ALA B 1 44 ? 7.681 -13.093 39.219 1.00 38.48 372 ALA F CA 1
ATOM 628 C C . ALA B 1 44 ? 7.286 -14.242 40.147 1.00 40.13 372 ALA F C 1
ATOM 629 O O . ALA B 1 44 ? 7.343 -14.111 41.396 1.00 37.28 372 ALA F O 1
ATOM 631 N N . ARG B 1 45 ? 6.876 -15.356 39.543 1.00 35.84 373 ARG F N 1
ATOM 632 C CA . ARG B 1 45 ? 6.577 -16.600 40.255 1.00 34.82 373 ARG F CA 1
ATOM 633 C C . ARG B 1 45 ? 7.772 -17.095 41.056 1.00 41.49 373 ARG F C 1
ATOM 634 O O . ARG B 1 45 ? 7.649 -17.340 42.246 1.00 38.54 373 ARG F O 1
ATOM 642 N N . ASP B 1 46 ? 8.931 -17.204 40.421 1.00 36.57 374 ASP F N 1
ATOM 643 C CA . ASP B 1 46 ? 10.139 -17.682 41.102 1.00 37.98 374 ASP F CA 1
ATOM 644 C C . ASP B 1 46 ? 10.447 -16.825 42.337 1.00 39.35 374 ASP F C 1
ATOM 645 O O . ASP B 1 46 ? 10.754 -17.350 43.431 1.00 39.89 374 ASP F O 1
ATOM 650 N N . ARG B 1 47 ? 10.356 -15.511 42.151 1.00 37.22 375 ARG F N 1
ATOM 651 C CA . ARG B 1 47 ? 10.679 -14.576 43.229 1.00 41.67 375 ARG F CA 1
ATOM 652 C C . ARG B 1 47 ? 9.693 -14.675 44.383 1.00 41.63 375 ARG F C 1
ATOM 653 O O . ARG B 1 47 ? 10.082 -14.642 45.571 1.00 40.46 375 ARG F O 1
ATOM 655 N N . LEU B 1 48 ? 8.415 -14.785 44.053 1.00 36.84 376 LEU F N 1
ATOM 656 C CA . LEU B 1 48 ? 7.387 -14.850 45.096 1.00 38.03 376 LEU F CA 1
ATOM 657 C C . LEU B 1 48 ? 7.450 -16.176 45.830 1.00 39.66 376 LEU F C 1
ATOM 658 O O . LEU B 1 48 ? 7.234 -16.223 47.059 1.00 36.69 376 LEU F O 1
ATOM 663 N N . GLU B 1 49 ? 7.753 -17.247 45.103 1.00 37.49 377 GLU F N 1
ATOM 664 C CA . GLU B 1 49 ? 8.046 -18.559 45.701 1.00 35.07 377 GLU F CA 1
ATOM 665 C C . GLU B 1 49 ? 9.144 -18.462 46.769 1.00 44.02 377 GLU F C 1
ATOM 666 O O . GLU B 1 49 ? 8.987 -18.997 47.876 1.00 37.42 377 GLU F O 1
ATOM 672 N N . THR B 1 50 ? 10.237 -17.777 46.435 1.00 39.08 378 THR F N 1
ATOM 673 C CA . THR B 1 50 ? 11.309 -17.605 47.405 1.00 38.88 378 THR F CA 1
ATOM 674 C C . THR B 1 50 ? 10.830 -16.776 48.593 1.00 37.47 378 THR F C 1
ATOM 675 O O . THR B 1 50 ? 11.124 -17.123 49.747 1.00 40.80 378 THR F O 1
ATOM 679 N N . GLU B 1 51 ? 10.099 -15.695 48.321 1.00 37.92 379 GLU F N 1
ATOM 680 C CA . GLU B 1 51 ? 9.602 -14.832 49.424 1.00 39.32 379 GLU F CA 1
ATOM 681 C C . GLU B 1 51 ? 8.708 -15.602 50.388 1.00 41.97 379 GLU F C 1
ATOM 682 O O . GLU B 1 51 ? 8.810 -15.452 51.619 1.00 38.89 379 GLU F O 1
ATOM 688 N N . ILE B 1 52 ? 7.816 -16.408 49.827 1.00 37.09 380 ILE F N 1
ATOM 689 C CA . ILE B 1 52 ? 6.894 -17.212 50.610 1.00 41.59 380 ILE F CA 1
ATOM 690 C C . ILE B 1 52 ? 7.641 -18.245 51.448 1.00 43.53 380 ILE F C 1
ATOM 691 O O . ILE B 1 52 ? 7.367 -18.377 52.657 1.00 37.17 380 ILE F O 1
ATOM 696 N N . ALA B 1 53 ? 8.606 -18.929 50.836 1.00 43.84 381 ALA F N 1
ATOM 697 C CA . ALA B 1 53 ? 9.437 -19.912 51.539 1.00 45.47 381 ALA F CA 1
ATOM 698 C C . ALA B 1 53 ? 10.197 -19.275 52.714 1.00 45.64 381 ALA F C 1
ATOM 699 O O . ALA B 1 53 ? 10.255 -19.824 53.839 1.00 46.56 381 ALA F O 1
ATOM 701 N N . ASP B 1 54 ? 10.774 -18.105 52.458 1.00 43.83 382 ASP F N 1
ATOM 702 C CA . ASP B 1 54 ? 11.504 -17.398 53.505 1.00 45.46 382 ASP F CA 1
ATOM 703 C C . ASP B 1 54 ? 10.558 -17.001 54.631 1.00 45.38 382 ASP F C 1
ATOM 704 O O . ASP B 1 54 ? 10.908 -17.140 55.813 1.00 44.32 382 ASP F O 1
ATOM 709 N N . HIS B 1 55 ? 9.371 -16.505 54.278 1.00 40.66 383 HIS F N 1
ATOM 710 C CA . HIS B 1 55 ? 8.413 -16.096 55.330 1.00 42.51 383 HIS F CA 1
ATOM 711 C C . HIS B 1 55 ? 7.988 -17.295 56.173 1.00 40.86 383 HIS F C 1
ATOM 712 O O . HIS B 1 55 ? 7.824 -17.200 57.398 1.00 42.85 383 HIS F O 1
ATOM 719 N N . ARG B 1 56 ? 7.801 -18.429 55.504 1.00 47.08 384 ARG F N 1
ATOM 720 C CA . ARG B 1 56 ? 7.390 -19.648 56.186 1.00 53.62 384 ARG F CA 1
ATOM 721 C C . ARG B 1 56 ? 8.451 -20.094 57.184 1.00 57.60 384 ARG F C 1
ATOM 722 O O . ARG B 1 56 ? 8.138 -20.502 58.306 1.00 55.33 384 ARG F O 1
ATOM 725 N N . GLN B 1 57 ? 9.717 -20.004 56.800 1.00 52.56 385 GLN F N 1
ATOM 726 C CA . GLN B 1 57 ? 10.722 -20.405 57.763 1.00 57.32 385 GLN F CA 1
ATOM 727 C C . GLN B 1 57 ? 10.786 -19.450 58.966 1.00 57.16 385 GLN F C 1
ATOM 728 O O . GLN B 1 57 ? 11.068 -19.882 60.082 1.00 56.52 385 GLN F O 1
ATO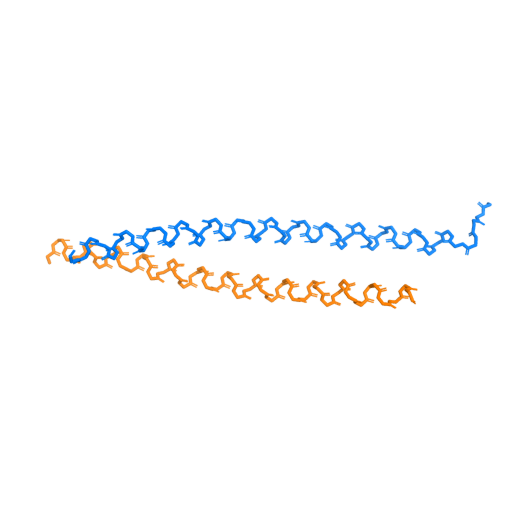M 734 N N . THR B 1 58 ? 10.463 -18.177 58.755 1.00 52.75 386 THR F N 1
ATOM 735 C CA . THR B 1 58 ? 10.349 -17.217 59.857 1.00 51.86 386 THR F CA 1
ATOM 736 C C . THR B 1 58 ? 9.216 -17.601 60.802 1.00 56.82 386 THR F C 1
ATOM 737 O O . THR B 1 58 ? 9.386 -17.616 62.031 1.00 58.62 386 THR F O 1
ATOM 741 N N . THR B 1 59 ? 8.053 -17.900 60.225 1.00 49.95 387 THR F N 1
ATOM 742 C CA . THR B 1 59 ? 6.881 -18.250 61.025 1.00 48.33 387 THR F CA 1
ATOM 743 C C . THR B 1 59 ? 7.096 -19.531 61.837 1.00 52.71 387 THR F C 1
ATOM 744 O O . THR B 1 59 ? 6.706 -19.590 63.005 1.00 56.13 387 THR F O 1
ATOM 748 N N . GLU B 1 60 ? 7.735 -20.532 61.231 1.00 53.97 388 GLU F N 1
ATOM 749 C CA . GLU B 1 60 ? 8.044 -21.801 61.904 1.00 60.43 388 GLU F CA 1
ATOM 750 C C . GLU B 1 60 ? 9.029 -21.635 63.056 1.00 66.80 388 GLU F C 1
ATOM 751 O O . GLU B 1 60 ? 8.929 -22.317 64.082 1.00 69.07 388 GLU F O 1
ATOM 757 N N . LYS B 1 61 ? 9.995 -20.739 62.881 1.00 61.57 389 LYS F N 1
ATOM 758 C CA . LYS B 1 61 ? 10.989 -20.468 63.927 1.00 61.38 389 LYS F CA 1
ATOM 759 C C . LYS B 1 61 ? 10.375 -19.648 65.049 1.00 61.62 389 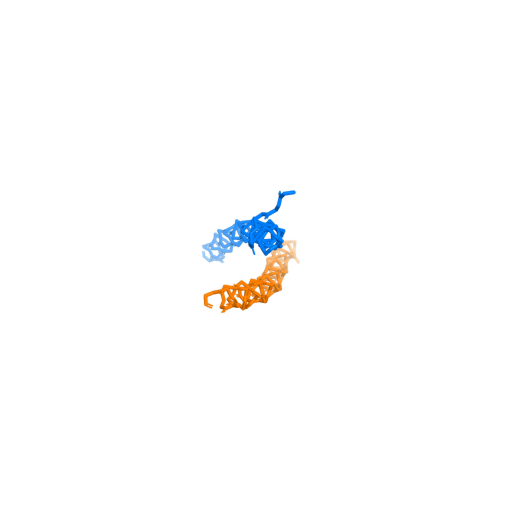LYS F C 1
ATOM 760 O O . LYS B 1 61 ? 10.729 -19.813 66.220 1.00 66.03 389 LYS F O 1
ATOM 766 N N . LEU B 1 62 ? 9.457 -18.762 64.682 1.00 59.78 390 LEU F N 1
ATOM 767 C CA . LEU B 1 62 ? 8.710 -17.943 65.629 1.00 59.74 390 LEU F CA 1
ATOM 768 C C . LEU B 1 62 ? 7.915 -18.856 66.536 1.00 55.58 390 LEU F C 1
ATOM 769 O O . LEU B 1 62 ? 7.967 -18.757 67.760 1.00 57.15 390 LEU F O 1
ATOM 774 N N . GLN B 1 63 ? 7.174 -19.754 65.902 1.00 62.65 391 GLN F N 1
ATOM 775 C CA . GLN B 1 63 ? 6.260 -20.652 66.589 1.00 63.35 391 GLN F CA 1
ATOM 776 C C . GLN B 1 63 ? 6.981 -21.611 67.534 1.00 70.79 391 GLN F C 1
ATOM 777 O O . GLN B 1 63 ? 6.492 -21.878 68.637 1.00 77.04 391 GLN F O 1
ATOM 779 N N . ALA B 1 64 ? 8.151 -22.107 67.133 1.00 64.92 392 ALA F N 1
ATOM 780 C CA . ALA B 1 64 ? 8.889 -23.057 67.969 1.00 65.95 392 ALA F CA 1
ATOM 781 C C . ALA B 1 64 ? 9.590 -22.434 69.183 1.00 76.80 392 ALA F C 1
ATOM 782 O O . ALA B 1 64 ? 9.868 -23.138 70.155 1.00 79.73 392 ALA F O 1
ATOM 784 N N . VAL B 1 65 ? 9.889 -21.137 69.141 1.00 73.53 393 VAL F N 1
ATOM 785 C CA . VAL B 1 65 ? 10.540 -20.508 70.295 1.00 83.00 393 VAL F CA 1
ATOM 786 C C . VAL B 1 65 ? 9.559 -20.276 71.441 1.00 82.96 393 VAL F C 1
ATOM 787 O O . VAL B 1 65 ? 9.966 -20.034 72.573 1.00 81.48 393 VAL F O 1
ATOM 791 N N . GLN B 1 66 ? 8.266 -20.356 71.145 1.00 76.35 394 GLN F N 1
ATOM 792 C CA . GLN B 1 66 ? 7.242 -20.110 72.151 1.00 79.56 394 GLN F CA 1
ATOM 793 C C . GLN B 1 66 ? 6.959 -21.379 72.941 1.00 101.69 394 GLN F C 1
ATOM 794 O O . GLN B 1 66 ? 7.212 -21.448 74.150 1.00 110.35 394 GLN F O 1
ATOM 796 N N . GLN B 1 67 ? 6.454 -22.376 72.213 1.00 94.37 395 GLN F N 1
ATOM 797 C CA . GLN B 1 67 ? 6.137 -23.692 72.752 1.00 98.97 395 GLN F CA 1
ATOM 798 C C . GLN B 1 67 ? 7.378 -24.434 73.239 1.00 94.45 395 GLN F C 1
ATOM 799 O O . GLN B 1 67 ? 8.340 -23.824 73.703 1.00 107.67 395 GLN F O 1
#

Solvent-accessible surface area: 8462 Å² total; per-residue (Å²): 186,158,50,109,97,72,131,87,129,100,51,118,92,63,97,92,65,76,20,78,94,105,32,140,73,12,148,112,34,111,88,134,20,100,88,71,52,52,97,29,138,91,56,26,89,135,58,124,76,116,123,129,138,139,123,138,120,64,117,73,61,93,72,63,62,22,119,86,92,26,132,48,10,139,119,45,94,73,56,15,99,80,74,59,60,72,24,56,112,50,40,116,140,55,65,77,127,69,126